Protein AF-A0A2V7EWT9-F1 (afdb_monomer_lite)

Secondary structure (DSSP, 8-state):
--GGGGGGGGTSS-----HHHHHHHHTT-----HHHHHHHH--HHHHHHHHHHHHHHTT--HHHHHHHHHHHHS-------TT-PPP-

Foldseek 3Di:
DPLLCLCCVVVDVDHDDDVVQVVCVVVVHDDDPVLSVLQNVLDLVVNCVVCVVVCVVVVHDPVVSSVVSCVSRHDDPPDDDVPPDDDD

Structure (mmCIF, N/CA/C/O backbone):
data_AF-A0A2V7EWT9-F1
#
_entry.id   AF-A0A2V7EWT9-F1
#
loop_
_atom_site.group_PDB
_atom_site.id
_atom_site.type_symbol
_atom_site.label_atom_id
_atom_site.label_alt_id
_atom_site.label_comp_id
_atom_site.label_asym_id
_atom_site.label_entity_id
_atom_site.label_seq_id
_atom_site.pdbx_PDB_ins_code
_atom_site.Cartn_x
_atom_site.Cartn_y
_atom_site.Cartn_z
_atom_site.occupancy
_atom_site.B_iso_or_equiv
_atom_site.auth_seq_id
_atom_site.auth_comp_id
_atom_site.auth_asym_id
_atom_site.auth_atom_id
_atom_site.pdbx_PDB_model_num
ATOM 1 N N . CYS A 1 1 ? -4.072 -12.714 8.426 1.00 57.88 1 CYS A N 1
ATOM 2 C CA . CYS A 1 1 ? -5.080 -11.671 8.721 1.00 57.88 1 CYS A CA 1
ATOM 3 C C . CYS A 1 1 ? -5.954 -11.405 7.507 1.00 57.88 1 CYS A C 1
ATOM 5 O O . CYS A 1 1 ? -5.417 -11.281 6.412 1.00 57.88 1 CYS A O 1
ATOM 7 N N . GLN A 1 2 ? -7.271 -11.291 7.694 1.00 70.94 2 GLN A N 1
ATOM 8 C CA . GLN A 1 2 ? -8.218 -10.906 6.643 1.00 70.94 2 GLN A CA 1
ATOM 9 C C . GLN A 1 2 ? -8.011 -9.423 6.271 1.00 70.94 2 GLN A C 1
ATOM 11 O O . GLN A 1 2 ? -8.763 -8.562 6.684 1.00 70.94 2 GLN A O 1
ATOM 16 N N . ARG A 1 3 ? -6.964 -9.070 5.518 1.00 77.81 3 ARG A N 1
ATOM 17 C CA . ARG A 1 3 ? -6.786 -7.683 5.025 1.00 77.81 3 ARG A CA 1
ATOM 18 C C . ARG A 1 3 ? -7.666 -7.377 3.807 1.00 77.81 3 ARG A C 1
ATOM 20 O O . ARG A 1 3 ? -7.814 -6.231 3.405 1.00 77.81 3 ARG A O 1
ATOM 27 N N . LEU A 1 4 ? -8.280 -8.410 3.227 1.00 76.56 4 LEU A N 1
ATOM 28 C CA . LEU A 1 4 ? -9.211 -8.280 2.107 1.00 76.56 4 LEU A CA 1
ATOM 29 C C . LEU A 1 4 ? -10.509 -7.561 2.501 1.00 76.56 4 LEU A C 1
ATOM 31 O O . LEU A 1 4 ? -11.128 -6.944 1.637 1.00 76.56 4 LEU A O 1
ATOM 35 N N . ILE A 1 5 ? -10.872 -7.589 3.790 1.00 80.69 5 ILE A N 1
ATOM 36 C CA . ILE A 1 5 ? -12.073 -6.931 4.320 1.00 80.69 5 ILE A CA 1
ATOM 37 C C . ILE A 1 5 ? -11.895 -5.419 4.530 1.00 80.69 5 ILE A C 1
ATOM 39 O O . ILE A 1 5 ? -12.884 -4.744 4.781 1.00 80.69 5 ILE A O 1
ATOM 43 N N . CYS A 1 6 ? -10.694 -4.843 4.364 1.00 83.25 6 CYS A N 1
ATOM 44 C CA . CYS A 1 6 ? -10.485 -3.394 4.531 1.00 83.25 6 CYS A CA 1
ATOM 45 C C . CYS A 1 6 ? -11.385 -2.537 3.620 1.00 83.25 6 CYS A C 1
ATOM 47 O O . CYS A 1 6 ? -11.661 -1.389 3.942 1.00 83.25 6 CYS A O 1
ATOM 49 N N . ALA A 1 7 ? -11.875 -3.092 2.505 1.00 77.31 7 ALA A N 1
ATOM 50 C CA . ALA A 1 7 ? -12.834 -2.408 1.640 1.00 77.31 7 ALA A CA 1
ATOM 51 C C . ALA A 1 7 ? -14.159 -2.060 2.357 1.00 77.31 7 ALA A C 1
ATOM 53 O O . ALA A 1 7 ? -14.755 -1.034 2.037 1.00 77.31 7 ALA A O 1
ATOM 54 N N . PHE A 1 8 ? -14.585 -2.833 3.366 1.00 81.62 8 PHE A N 1
ATOM 55 C CA . PHE A 1 8 ? -15.826 -2.580 4.113 1.00 81.62 8 PHE A CA 1
ATOM 56 C C . PHE A 1 8 ? -15.804 -1.281 4.930 1.00 81.62 8 PHE A C 1
ATOM 58 O O . PHE A 1 8 ? -16.866 -0.781 5.294 1.00 81.62 8 PHE A O 1
ATOM 65 N N . GLU A 1 9 ? -14.630 -0.696 5.191 1.00 86.69 9 GLU A N 1
ATOM 66 C CA . GLU A 1 9 ? -14.527 0.627 5.830 1.00 86.69 9 GLU A CA 1
ATOM 67 C C . GLU A 1 9 ? -15.170 1.730 4.979 1.00 86.69 9 GLU A C 1
ATOM 69 O O . GLU A 1 9 ? -15.595 2.751 5.506 1.00 86.69 9 GLU A O 1
ATOM 74 N N . THR A 1 10 ? -15.287 1.519 3.663 1.00 81.12 10 THR A N 1
ATOM 75 C CA . THR A 1 10 ? -16.009 2.443 2.773 1.00 81.12 10 THR A CA 1
ATOM 76 C C . THR A 1 10 ? -17.531 2.331 2.913 1.00 81.12 10 THR A C 1
ATOM 78 O O . THR A 1 10 ? -18.253 3.253 2.543 1.00 81.12 10 THR A O 1
ATOM 81 N N . GLU A 1 11 ? -18.029 1.228 3.483 1.00 83.38 11 GLU A N 1
ATOM 82 C CA . GLU A 1 11 ? -19.457 0.907 3.572 1.00 83.38 11 GLU A CA 1
ATOM 83 C C . GLU A 1 11 ? -20.038 1.061 4.985 1.00 83.38 11 GLU A C 1
ATOM 85 O O . GLU A 1 11 ? -21.263 1.083 5.150 1.00 83.38 11 GLU A O 1
ATOM 90 N N . ARG A 1 12 ? -19.194 1.079 6.024 1.00 83.38 12 ARG A N 1
ATOM 91 C CA . ARG A 1 12 ? -19.591 1.054 7.442 1.00 83.38 12 ARG A CA 1
ATOM 92 C C . ARG A 1 12 ? -18.611 1.873 8.294 1.00 83.38 12 ARG A C 1
ATOM 94 O O . ARG A 1 12 ? -17.432 1.922 7.959 1.00 83.38 12 ARG A O 1
ATOM 101 N N . PRO A 1 13 ? -19.046 2.445 9.435 1.00 87.12 13 PRO A N 1
ATOM 102 C CA . PRO A 1 13 ? -18.186 3.227 10.327 1.00 87.1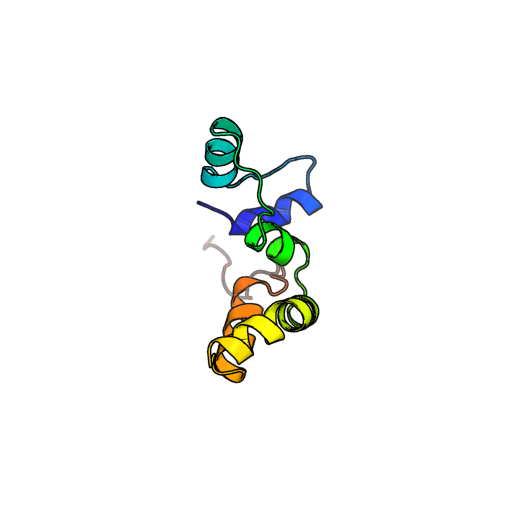2 13 PRO A CA 1
ATOM 103 C C . PRO A 1 13 ? -17.316 2.316 11.211 1.00 87.12 13 PRO A C 1
ATOM 105 O O . PRO A 1 13 ? -17.439 2.302 12.434 1.00 87.12 13 PRO A O 1
ATOM 108 N N . ILE A 1 14 ? -16.463 1.511 10.583 1.00 88.75 14 ILE A N 1
ATOM 109 C CA . ILE A 1 14 ? -15.513 0.612 11.243 1.00 88.75 14 ILE A CA 1
ATOM 110 C C . ILE A 1 14 ? -14.096 0.904 10.753 1.00 88.75 14 ILE A C 1
ATOM 112 O O . ILE A 1 14 ? -13.910 1.409 9.651 1.00 88.75 14 ILE A O 1
ATOM 116 N N . ALA A 1 15 ? -13.101 0.539 11.560 1.00 88.81 15 ALA A N 1
ATOM 117 C CA . ALA A 1 15 ? -11.701 0.529 11.161 1.00 88.81 15 ALA A CA 1
ATOM 118 C C . ALA A 1 15 ? -11.142 -0.888 11.316 1.00 88.81 15 ALA A C 1
ATOM 120 O O . ALA A 1 15 ? -11.299 -1.524 12.357 1.00 88.81 15 ALA A O 1
ATOM 121 N N . ILE A 1 16 ? -10.485 -1.384 10.275 1.00 89.62 16 ILE A N 1
ATOM 122 C CA . ILE A 1 16 ? -9.815 -2.678 10.239 1.00 89.62 16 ILE A CA 1
ATOM 123 C C . ILE A 1 16 ? -8.315 -2.408 10.292 1.00 89.62 16 ILE A C 1
ATOM 125 O O . ILE A 1 16 ? -7.734 -1.790 9.399 1.00 89.62 16 ILE A O 1
ATOM 129 N N . GLU A 1 17 ? -7.673 -2.864 11.361 1.00 89.81 17 GLU A N 1
ATOM 130 C CA . GLU A 1 17 ? -6.234 -2.713 11.560 1.00 89.81 17 GLU A CA 1
ATOM 131 C C . GLU A 1 17 ? -5.543 -4.074 11.505 1.00 89.81 17 GLU A C 1
ATOM 133 O O . GLU A 1 17 ? -6.042 -5.082 12.012 1.00 89.81 17 GLU A O 1
ATOM 138 N N . HIS A 1 18 ? -4.367 -4.122 10.876 1.00 89.56 18 HIS A N 1
ATOM 139 C CA . HIS A 1 18 ? -3.548 -5.323 10.923 1.00 89.56 18 HIS A CA 1
ATOM 140 C C . HIS A 1 18 ? -2.974 -5.495 12.332 1.00 89.56 18 HIS A C 1
ATOM 142 O O . HIS A 1 18 ? -2.436 -4.546 12.898 1.00 89.56 18 HIS A O 1
ATOM 148 N N . TYR A 1 19 ? -3.018 -6.711 12.886 1.00 89.81 19 TYR A N 1
ATOM 149 C CA . TYR A 1 19 ? -2.553 -6.948 14.259 1.00 89.81 19 TYR A CA 1
ATOM 150 C C . TYR A 1 19 ? -1.091 -6.519 14.475 1.00 89.81 19 TYR A C 1
ATOM 152 O O . TYR A 1 19 ? -0.769 -6.002 15.537 1.00 89.81 19 TYR A O 1
ATOM 160 N N . LEU A 1 20 ? -0.218 -6.663 13.463 1.00 90.69 20 LEU A N 1
ATOM 161 C CA . LEU A 1 20 ? 1.168 -6.181 13.559 1.00 90.69 20 LEU A CA 1
ATOM 162 C C . LEU A 1 20 ? 1.265 -4.657 13.632 1.00 90.69 20 LEU A C 1
ATOM 164 O O . LEU A 1 20 ? 2.198 -4.164 14.249 1.00 90.69 20 LEU A O 1
ATOM 168 N N . SER A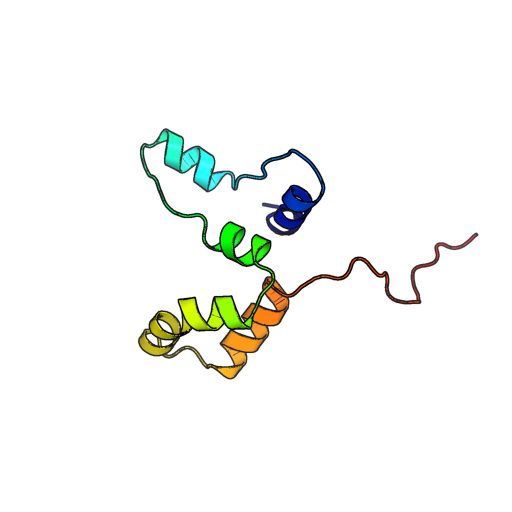 1 21 ? 0.330 -3.915 13.037 1.00 90.88 21 SER A N 1
ATOM 169 C CA . SER A 1 21 ? 0.290 -2.453 13.160 1.00 90.88 21 SER A CA 1
ATOM 170 C C . SER A 1 21 ? -0.089 -2.047 14.584 1.00 90.88 21 SER A C 1
ATOM 172 O O . SER A 1 21 ? 0.565 -1.194 15.173 1.00 90.88 21 SER A O 1
ATOM 174 N N . VAL A 1 22 ? -1.083 -2.720 15.175 1.00 92.12 22 VAL A N 1
ATOM 175 C CA . VAL A 1 22 ? -1.477 -2.504 16.580 1.00 92.12 22 VAL A CA 1
ATOM 176 C C . VAL A 1 22 ? -0.335 -2.877 17.529 1.00 92.12 22 VAL A C 1
ATOM 178 O O . VAL A 1 22 ? -0.011 -2.129 18.447 1.00 92.12 22 VAL A O 1
ATOM 181 N N . PHE A 1 23 ? 0.310 -4.018 17.283 1.00 94.00 23 PHE A N 1
ATOM 182 C CA . PHE A 1 23 ? 1.443 -4.484 18.074 1.00 94.00 23 PHE A CA 1
ATOM 183 C C . PHE A 1 23 ? 2.646 -3.534 17.980 1.00 94.00 23 PHE A C 1
ATOM 185 O O . PHE A 1 23 ? 3.201 -3.157 19.007 1.00 94.00 23 PHE A O 1
ATOM 192 N N . ALA A 1 24 ? 3.022 -3.103 16.772 1.00 95.06 24 ALA A N 1
ATOM 193 C CA . ALA A 1 24 ? 4.138 -2.186 16.553 1.00 95.06 24 ALA A CA 1
ATOM 194 C C . ALA A 1 24 ? 3.924 -0.829 17.237 1.00 95.06 24 ALA A C 1
ATOM 196 O O . ALA A 1 24 ? 4.842 -0.333 17.889 1.00 95.06 24 ALA A O 1
ATOM 197 N N . ARG A 1 25 ? 2.699 -0.290 17.193 1.00 94.75 25 ARG A N 1
ATOM 198 C CA . ARG A 1 25 ? 2.315 0.917 17.940 1.00 94.75 25 ARG A CA 1
ATOM 199 C C . ARG A 1 25 ? 2.535 0.758 19.444 1.00 94.75 25 ARG A C 1
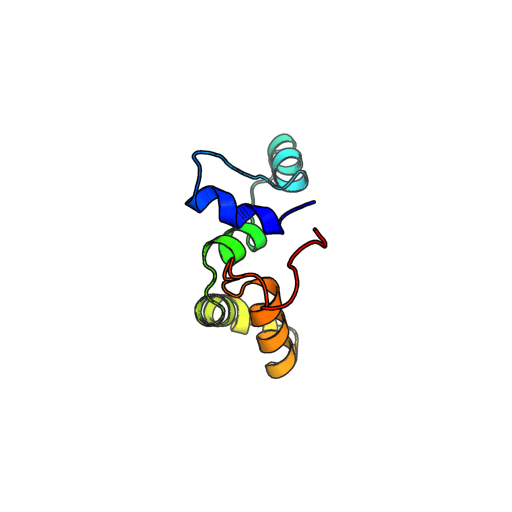ATOM 201 O O . ARG A 1 25 ? 3.054 1.662 20.089 1.00 94.75 25 ARG A O 1
ATOM 208 N N . GLY A 1 26 ? 2.217 -0.413 20.001 1.00 96.44 26 GLY A N 1
ATOM 209 C CA . GLY A 1 26 ? 2.507 -0.739 21.403 1.00 96.44 26 GLY A CA 1
ATOM 210 C C . GLY A 1 26 ? 4.004 -0.736 21.750 1.00 96.44 26 GLY A C 1
ATOM 211 O O . GLY A 1 26 ? 4.361 -0.531 22.906 1.00 96.44 26 GLY A O 1
ATOM 212 N N . LEU A 1 27 ? 4.876 -0.916 20.754 1.00 97.50 27 LEU A N 1
ATOM 213 C CA . LEU A 1 27 ? 6.333 -0.826 20.880 1.00 97.50 27 LEU A CA 1
ATOM 214 C C . LEU A 1 27 ? 6.889 0.567 20.527 1.00 97.50 27 LEU A C 1
ATOM 216 O O . LEU A 1 27 ? 8.105 0.743 20.499 1.00 97.50 27 LEU A O 1
ATOM 220 N N . GLY A 1 28 ? 6.029 1.549 20.236 1.00 96.94 28 GLY A N 1
ATOM 221 C CA . GLY A 1 28 ? 6.438 2.890 19.806 1.00 96.94 28 GLY A CA 1
ATOM 222 C C . GLY A 1 28 ? 6.938 2.964 18.359 1.00 96.94 28 GLY A C 1
ATOM 223 O O . GLY A 1 28 ? 7.626 3.915 17.997 1.00 96.94 28 GLY A O 1
ATOM 224 N N . ILE A 1 29 ? 6.624 1.965 17.531 1.00 96.06 29 ILE A N 1
ATOM 225 C CA . ILE A 1 29 ? 7.003 1.918 16.118 1.00 96.06 29 ILE A CA 1
ATOM 226 C C . ILE A 1 29 ? 5.793 2.322 15.275 1.00 96.06 29 ILE A C 1
ATOM 228 O O . ILE A 1 29 ? 4.809 1.588 15.199 1.00 96.06 29 ILE A O 1
ATOM 232 N N . GLU A 1 30 ? 5.902 3.457 14.588 1.00 91.38 30 GLU A N 1
ATOM 233 C CA . GLU A 1 30 ? 4.873 3.966 13.680 1.00 91.38 30 GLU A CA 1
ATOM 234 C C . GLU A 1 30 ? 5.316 3.836 12.221 1.00 91.38 30 GLU A C 1
ATOM 236 O O . GLU A 1 30 ? 6.417 4.240 11.843 1.00 91.38 30 GLU A O 1
ATOM 241 N N . PHE A 1 31 ? 4.444 3.277 11.383 1.00 91.75 31 PHE A N 1
ATOM 242 C CA . PHE A 1 31 ? 4.641 3.191 9.938 1.00 91.75 31 PHE A CA 1
ATOM 243 C C . PHE A 1 31 ? 3.300 3.188 9.205 1.00 91.75 31 PHE A C 1
ATOM 245 O O . PHE A 1 31 ? 2.276 2.751 9.729 1.00 91.75 31 PHE A O 1
ATOM 252 N N . GLU A 1 32 ? 3.311 3.641 7.952 1.00 92.44 32 GLU A N 1
ATOM 253 C CA . GLU A 1 32 ? 2.136 3.583 7.086 1.00 92.44 32 GLU A CA 1
ATOM 254 C C . GLU A 1 32 ? 1.833 2.128 6.687 1.00 92.44 32 GLU A C 1
ATOM 256 O O . GLU A 1 32 ? 2.673 1.440 6.097 1.00 92.44 32 GLU A O 1
ATOM 261 N N . ASP A 1 33 ? 0.606 1.661 6.943 1.00 92.19 33 ASP A N 1
ATOM 262 C CA . ASP A 1 33 ? 0.118 0.401 6.376 1.00 92.19 33 ASP A CA 1
ATOM 263 C C . ASP A 1 33 ? -0.181 0.579 4.877 1.00 92.19 33 ASP A C 1
ATOM 265 O O . ASP A 1 33 ? -1.321 0.807 4.459 1.00 92.19 33 ASP A O 1
ATOM 269 N N . LYS A 1 34 ? 0.867 0.454 4.054 1.00 93.31 34 LYS A N 1
ATOM 270 C CA . LYS A 1 34 ? 0.777 0.556 2.589 1.00 93.31 34 LYS A CA 1
ATOM 271 C C . LYS A 1 34 ? -0.195 -0.450 1.980 1.00 93.31 34 LYS A C 1
ATOM 273 O O . LYS A 1 34 ? -0.874 -0.124 1.013 1.00 93.31 34 LYS A O 1
ATOM 278 N N . PHE A 1 35 ? -0.314 -1.649 2.556 1.00 92.06 35 PHE A N 1
ATOM 279 C CA . PHE A 1 35 ? -1.271 -2.636 2.057 1.00 92.06 35 PHE A CA 1
ATOM 280 C C . PHE A 1 35 ? -2.702 -2.124 2.229 1.00 92.06 35 PHE A C 1
ATOM 282 O O . PHE A 1 35 ? -3.481 -2.145 1.277 1.00 92.06 35 PHE A O 1
ATOM 289 N N . LYS A 1 36 ? -3.047 -1.638 3.430 1.00 91.69 36 LYS A N 1
ATOM 290 C CA . LYS A 1 36 ? -4.370 -1.063 3.698 1.00 91.69 36 LYS A CA 1
ATOM 291 C C . LYS A 1 36 ? -4.632 0.155 2.807 1.00 91.69 36 LYS A C 1
ATOM 293 O O . LYS A 1 36 ? -5.691 0.220 2.191 1.00 91.69 36 LYS A O 1
ATOM 298 N N . LYS A 1 37 ? -3.660 1.064 2.677 1.00 92.94 37 LYS A N 1
ATOM 299 C CA . LYS A 1 37 ? -3.725 2.226 1.772 1.00 92.94 37 LYS A CA 1
ATOM 300 C C . LYS A 1 37 ? -4.083 1.819 0.341 1.00 92.94 37 LYS A C 1
ATOM 302 O O . LYS A 1 37 ? -5.071 2.302 -0.201 1.00 92.94 37 LYS A O 1
ATOM 307 N N . TYR A 1 38 ? -3.330 0.893 -0.250 1.00 93.56 38 TYR A N 1
ATOM 308 C CA . TYR A 1 38 ? -3.552 0.443 -1.627 1.00 93.56 38 TYR A CA 1
ATOM 309 C C . TYR A 1 38 ? -4.872 -0.318 -1.783 1.00 93.56 38 TYR A C 1
ATOM 311 O O . TYR A 1 38 ? -5.575 -0.153 -2.780 1.00 93.56 38 TYR A O 1
ATOM 319 N N . ARG A 1 39 ? -5.275 -1.090 -0.766 1.00 90.69 39 ARG A N 1
ATOM 320 C CA . ARG A 1 39 ? -6.567 -1.785 -0.768 1.00 90.69 39 ARG A CA 1
ATOM 321 C C . ARG A 1 39 ? -7.762 -0.831 -0.703 1.00 90.69 39 ARG A C 1
ATOM 323 O O . ARG A 1 39 ? -8.799 -1.162 -1.271 1.00 90.69 39 ARG A O 1
ATOM 330 N N . LEU A 1 40 ? -7.623 0.315 -0.036 1.00 89.50 40 LEU A N 1
ATOM 331 C CA . LEU A 1 40 ? -8.639 1.371 -0.005 1.00 89.50 40 LEU A CA 1
ATOM 332 C C . LEU A 1 40 ? -8.672 2.187 -1.302 1.00 89.50 40 LEU A C 1
ATOM 334 O O . LEU A 1 40 ? -9.741 2.631 -1.700 1.00 89.50 40 LEU A O 1
ATOM 338 N N . TRP A 1 41 ? -7.531 2.371 -1.973 1.00 92.06 41 TRP A N 1
ATOM 339 C CA . TRP A 1 41 ? -7.485 3.066 -3.264 1.00 92.06 41 TRP A CA 1
ATOM 340 C C . TRP A 1 41 ? -8.211 2.318 -4.372 1.00 92.06 41 TRP A C 1
ATOM 342 O O . TRP A 1 41 ? -8.890 2.947 -5.173 1.00 92.06 41 TRP A O 1
ATOM 352 N N . GLN A 1 42 ? -8.046 0.996 -4.419 1.00 91.31 42 GLN A N 1
ATOM 353 C CA . GLN A 1 42 ? -8.600 0.148 -5.477 1.00 91.31 42 GLN A CA 1
ATOM 354 C C . GLN A 1 42 ? -8.232 0.592 -6.904 1.00 91.31 42 GLN A C 1
ATOM 356 O O . GLN A 1 42 ? -8.983 0.368 -7.851 1.00 91.31 42 GLN A O 1
ATOM 361 N N . ASP A 1 43 ? -7.064 1.219 -7.044 1.00 94.38 43 ASP A N 1
ATOM 362 C CA . ASP A 1 43 ? -6.592 1.865 -8.266 1.00 94.38 43 ASP A CA 1
ATOM 363 C C . ASP A 1 43 ? -5.193 1.327 -8.615 1.00 94.38 43 ASP A C 1
ATOM 365 O O . ASP A 1 43 ? -4.187 1.813 -8.079 1.00 94.38 43 ASP A O 1
ATOM 369 N N . PRO A 1 44 ? -5.112 0.289 -9.470 1.00 96.12 44 PRO A N 1
ATOM 370 C CA . PRO A 1 44 ? -3.848 -0.315 -9.875 1.00 96.12 44 PRO A CA 1
ATOM 371 C C . PRO A 1 44 ? -2.855 0.670 -10.497 1.00 96.12 44 PRO A C 1
ATOM 373 O O . PRO A 1 44 ? -1.663 0.585 -10.206 1.00 96.12 44 PRO A O 1
ATOM 376 N N . GLU A 1 45 ? -3.317 1.632 -11.298 1.00 97.31 45 GLU A N 1
ATOM 377 C CA . GLU A 1 45 ? -2.430 2.590 -11.968 1.00 97.31 45 GLU A CA 1
ATOM 378 C C . GLU A 1 45 ? -1.807 3.555 -10.960 1.00 97.31 45 GLU A C 1
ATOM 380 O O . GLU A 1 45 ? -0.600 3.805 -10.991 1.00 97.31 45 GLU A O 1
ATOM 385 N N . ARG A 1 46 ? -2.594 4.029 -9.988 1.00 97.62 46 ARG A N 1
ATOM 386 C CA . ARG A 1 46 ? -2.072 4.853 -8.892 1.00 97.62 46 ARG A CA 1
ATOM 387 C C . ARG A 1 46 ? -1.057 4.098 -8.030 1.00 97.62 46 ARG A C 1
ATOM 389 O O . ARG A 1 46 ? -0.053 4.678 -7.613 1.00 97.62 46 ARG A O 1
ATOM 396 N N . ILE A 1 47 ? -1.289 2.812 -7.767 1.00 97.44 47 ILE A N 1
ATOM 397 C CA . ILE A 1 47 ? -0.365 1.967 -6.993 1.00 97.44 47 ILE A CA 1
ATOM 398 C C . ILE A 1 47 ? 0.934 1.731 -7.769 1.00 97.44 47 ILE A C 1
ATOM 400 O O . ILE A 1 47 ? 2.022 1.840 -7.197 1.00 97.44 47 ILE A O 1
ATOM 404 N N . LEU A 1 48 ? 0.844 1.434 -9.068 1.00 97.69 48 LEU A N 1
ATOM 405 C CA . LEU A 1 48 ? 2.014 1.278 -9.930 1.00 97.69 48 LEU A CA 1
ATOM 406 C C . LEU A 1 48 ? 2.815 2.578 -10.003 1.00 97.69 48 LEU A C 1
ATOM 408 O O . LEU A 1 48 ? 4.033 2.529 -9.846 1.00 97.69 48 LEU A O 1
ATOM 412 N N . ALA A 1 49 ? 2.167 3.737 -10.135 1.00 97.38 49 ALA A N 1
ATOM 413 C CA . ALA A 1 49 ? 2.853 5.028 -10.123 1.00 97.38 49 ALA A CA 1
ATOM 414 C C . ALA A 1 49 ? 3.658 5.256 -8.826 1.00 97.38 49 ALA A C 1
ATOM 416 O O . ALA A 1 49 ? 4.790 5.733 -8.887 1.00 97.38 49 ALA A O 1
ATOM 417 N N . GLU A 1 50 ? 3.126 4.865 -7.660 1.00 97.38 50 GLU A N 1
ATOM 418 C CA . GLU A 1 50 ? 3.841 4.991 -6.379 1.00 97.38 50 GLU A CA 1
ATOM 419 C C . GLU A 1 50 ? 4.975 3.957 -6.216 1.00 97.38 50 GLU A C 1
ATOM 421 O O . GLU A 1 50 ? 6.013 4.253 -5.623 1.00 97.38 50 GLU A O 1
ATOM 426 N N . THR A 1 51 ? 4.797 2.734 -6.722 1.00 96.69 51 THR A N 1
ATOM 427 C CA . THR A 1 51 ? 5.696 1.600 -6.433 1.00 96.69 51 THR A CA 1
ATOM 428 C C . THR A 1 51 ? 6.739 1.315 -7.516 1.00 96.69 51 THR A C 1
ATOM 430 O O . THR A 1 51 ? 7.760 0.691 -7.208 1.00 96.69 51 THR A O 1
ATOM 433 N N . THR A 1 52 ? 6.547 1.815 -8.743 1.00 95.94 52 THR A N 1
ATOM 434 C CA . THR A 1 52 ? 7.453 1.599 -9.889 1.00 95.94 52 THR A CA 1
ATOM 435 C C . THR A 1 52 ? 8.916 1.931 -9.576 1.00 95.94 52 THR A C 1
ATOM 437 O O . THR A 1 52 ? 9.767 1.099 -9.894 1.00 95.94 52 THR A O 1
ATOM 440 N N . PRO A 1 53 ? 9.264 3.055 -8.909 1.00 96.44 53 PRO A N 1
ATOM 441 C CA . PRO A 1 53 ? 10.669 3.356 -8.621 1.00 96.44 53 PRO A CA 1
ATOM 442 C C . PRO A 1 53 ? 11.359 2.267 -7.784 1.00 96.44 53 PRO A C 1
ATOM 444 O O . PRO A 1 53 ? 12.487 1.871 -8.070 1.00 96.44 53 PRO A O 1
ATOM 447 N N . CYS A 1 54 ? 10.660 1.729 -6.779 1.00 95.38 54 CYS A N 1
ATOM 448 C CA . CYS A 1 54 ? 11.174 0.645 -5.942 1.00 95.38 54 CYS A CA 1
ATOM 449 C C . CYS A 1 54 ? 11.269 -0.672 -6.726 1.00 95.38 54 CYS A C 1
ATOM 451 O O . CYS A 1 54 ? 12.260 -1.390 -6.620 1.00 95.38 54 CYS A O 1
ATOM 453 N N . GLN A 1 55 ? 10.269 -0.981 -7.550 1.00 96.44 55 GLN A N 1
ATOM 454 C CA . GLN A 1 55 ? 10.256 -2.183 -8.387 1.00 96.44 55 GLN A CA 1
ATOM 455 C C . GLN A 1 55 ? 11.418 -2.194 -9.389 1.00 96.44 55 GLN A C 1
ATOM 457 O O . GLN A 1 55 ? 12.121 -3.198 -9.500 1.00 96.44 55 GLN A O 1
ATOM 462 N N . GLN A 1 56 ? 11.670 -1.064 -10.057 1.00 96.31 56 GLN A N 1
ATOM 463 C CA . GLN A 1 56 ? 12.788 -0.898 -10.988 1.00 96.31 56 GLN A CA 1
ATOM 464 C C . GLN A 1 56 ? 14.139 -1.060 -10.287 1.00 96.31 56 GLN A C 1
ATOM 466 O O . GLN A 1 56 ? 14.995 -1.794 -10.779 1.00 96.31 56 GLN A O 1
ATOM 471 N N . ALA A 1 57 ? 14.308 -0.446 -9.111 1.00 97.81 57 ALA A N 1
ATOM 472 C CA . ALA A 1 57 ? 15.526 -0.571 -8.310 1.00 97.81 57 ALA A CA 1
ATOM 473 C C . ALA A 1 57 ? 15.818 -2.016 -7.857 1.00 97.81 57 ALA A C 1
ATOM 475 O O . ALA A 1 57 ? 16.960 -2.332 -7.540 1.00 97.81 57 ALA A O 1
ATOM 476 N N . ASN A 1 58 ? 14.801 -2.885 -7.838 1.00 97.31 58 ASN A N 1
ATOM 477 C CA . ASN A 1 58 ? 14.905 -4.288 -7.433 1.00 97.31 58 ASN A CA 1
ATOM 478 C C . ASN A 1 58 ? 14.731 -5.272 -8.606 1.00 97.31 58 ASN A C 1
ATOM 480 O O . ASN A 1 58 ? 14.458 -6.449 -8.376 1.00 97.31 58 ASN A O 1
ATOM 484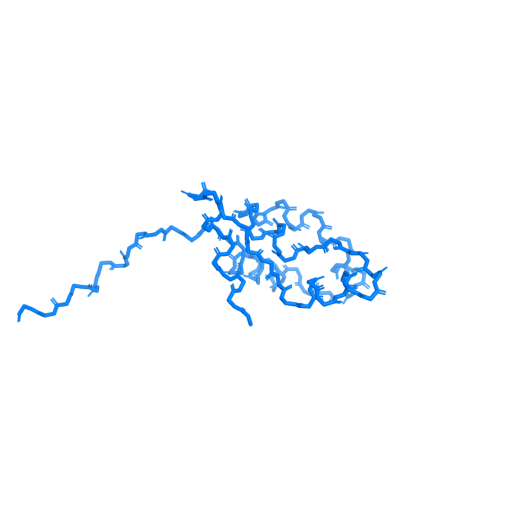 N N . ASN A 1 59 ? 14.856 -4.805 -9.856 1.00 97.56 59 ASN A N 1
ATOM 485 C CA . ASN A 1 59 ? 14.755 -5.627 -11.071 1.00 97.56 59 ASN A CA 1
ATOM 486 C C . ASN A 1 59 ? 13.470 -6.473 -11.147 1.00 97.56 59 ASN A C 1
ATOM 488 O O . ASN A 1 59 ? 13.471 -7.589 -11.669 1.00 97.56 59 ASN A O 1
ATOM 492 N N . VAL A 1 60 ? 12.365 -5.948 -10.615 1.00 97.06 60 VAL A N 1
ATOM 493 C CA . VAL A 1 60 ? 11.066 -6.618 -10.682 1.00 97.06 60 VAL A CA 1
ATOM 494 C C . VAL A 1 60 ? 10.553 -6.569 -12.120 1.00 97.06 60 VAL A C 1
ATOM 496 O O . VAL A 1 60 ? 10.542 -5.509 -12.744 1.00 97.06 60 VAL A O 1
ATOM 499 N N . ASP A 1 61 ? 10.096 -7.714 -12.629 1.00 97.56 61 ASP A N 1
ATOM 500 C CA . ASP A 1 61 ? 9.465 -7.797 -13.946 1.00 97.56 61 ASP A CA 1
ATOM 501 C C . ASP A 1 61 ? 8.189 -6.924 -14.001 1.00 97.56 61 ASP A C 1
ATOM 503 O O . ASP A 1 61 ? 7.265 -7.156 -13.210 1.00 97.56 61 ASP A O 1
ATOM 507 N N . PRO A 1 62 ? 8.103 -5.932 -14.912 1.00 96.44 62 PRO A N 1
ATOM 508 C CA . PRO A 1 62 ? 6.984 -4.990 -14.937 1.00 96.44 62 PRO A CA 1
ATOM 509 C C . PRO A 1 62 ? 5.628 -5.636 -15.234 1.00 96.44 62 PRO A C 1
ATOM 511 O O . PRO A 1 62 ? 4.614 -5.224 -14.668 1.00 96.44 62 PRO A O 1
ATOM 514 N N . ALA A 1 63 ? 5.592 -6.651 -16.103 1.00 97.06 63 ALA A N 1
ATOM 515 C CA . ALA A 1 63 ? 4.348 -7.323 -16.470 1.00 97.06 63 ALA A CA 1
ATOM 516 C C . ALA A 1 63 ? 3.802 -8.131 -15.286 1.00 97.06 63 ALA A C 1
ATOM 518 O O . ALA A 1 63 ? 2.618 -8.050 -14.954 1.00 97.06 63 ALA A O 1
ATOM 519 N N . ARG A 1 64 ? 4.684 -8.845 -14.583 1.00 96.88 64 ARG A N 1
ATOM 520 C CA . ARG A 1 64 ? 4.357 -9.578 -13.361 1.00 96.88 64 ARG A CA 1
ATOM 521 C C . ARG A 1 64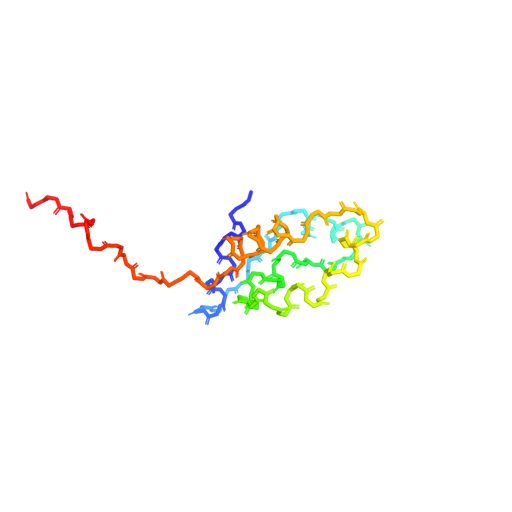 ? 3.951 -8.645 -12.224 1.00 96.88 64 ARG A C 1
ATOM 523 O O . ARG A 1 64 ? 3.022 -8.972 -11.489 1.00 96.88 64 ARG A O 1
ATOM 530 N N . ALA A 1 65 ? 4.621 -7.501 -12.069 1.00 96.69 65 ALA A N 1
ATOM 531 C CA . ALA A 1 65 ? 4.253 -6.499 -11.072 1.00 96.69 65 ALA A CA 1
ATOM 532 C C . ALA A 1 65 ? 2.835 -5.972 -11.312 1.00 96.69 65 ALA A C 1
ATOM 534 O O . ALA A 1 65 ? 2.022 -5.967 -10.390 1.00 96.69 65 ALA A O 1
ATOM 535 N N . ARG A 1 66 ? 2.523 -5.595 -12.558 1.00 97.25 66 ARG A N 1
ATOM 536 C CA . ARG A 1 66 ? 1.189 -5.139 -12.963 1.00 97.25 66 ARG A CA 1
ATOM 537 C C . ARG A 1 66 ? 0.121 -6.191 -12.675 1.00 97.25 66 ARG A C 1
ATOM 539 O O . ARG A 1 66 ? -0.821 -5.887 -11.951 1.00 97.25 66 ARG A O 1
ATOM 546 N N . ALA A 1 67 ? 0.319 -7.428 -13.135 1.00 96.69 67 ALA A N 1
ATOM 547 C CA . ALA A 1 67 ? -0.630 -8.518 -12.902 1.00 96.69 67 ALA A CA 1
ATOM 548 C C . ALA A 1 67 ? -0.898 -8.752 -11.403 1.00 96.69 67 ALA A C 1
ATOM 550 O O . ALA A 1 67 ? -2.043 -8.919 -10.991 1.00 96.69 67 ALA A O 1
ATOM 551 N N . LEU A 1 68 ? 0.148 -8.709 -10.567 1.00 95.38 68 LEU A N 1
ATOM 552 C CA . LEU A 1 68 ? 0.001 -8.860 -9.119 1.00 95.38 68 LEU A CA 1
ATOM 553 C C . LEU A 1 68 ? -0.768 -7.690 -8.486 1.00 95.38 68 LEU A C 1
ATOM 555 O O . LEU A 1 68 ? -1.593 -7.909 -7.598 1.00 95.38 68 LEU A O 1
ATOM 559 N N . VAL A 1 69 ? -0.487 -6.454 -8.910 1.00 95.81 69 VAL A N 1
ATOM 560 C CA . VAL A 1 69 ? -1.167 -5.259 -8.391 1.00 95.81 69 VAL A CA 1
ATOM 561 C C . VAL A 1 69 ? -2.648 -5.272 -8.769 1.00 95.81 69 VAL A C 1
ATOM 563 O O . VAL A 1 69 ? -3.487 -5.003 -7.911 1.00 95.81 69 VAL A O 1
ATOM 566 N N . GLU A 1 70 ? -2.971 -5.624 -10.012 1.00 95.19 70 GLU A N 1
ATOM 567 C CA . GLU A 1 70 ? -4.348 -5.749 -10.499 1.00 95.19 70 GLU A CA 1
ATOM 568 C C . GLU A 1 70 ? -5.125 -6.830 -9.733 1.00 95.19 70 GLU A C 1
ATOM 570 O O . GLU A 1 70 ? -6.211 -6.549 -9.229 1.00 95.19 70 GLU A O 1
ATOM 575 N N . ASP A 1 71 ? -4.548 -8.022 -9.551 1.00 92.81 71 ASP A N 1
ATOM 576 C CA . ASP A 1 71 ? -5.178 -9.120 -8.800 1.00 92.81 71 ASP A CA 1
ATOM 577 C C . ASP A 1 71 ? -5.394 -8.770 -7.316 1.00 92.81 71 ASP A C 1
ATOM 579 O O . ASP A 1 71 ? -6.467 -8.979 -6.742 1.00 92.81 71 ASP A O 1
ATOM 583 N N . THR A 1 72 ? -4.383 -8.175 -6.679 1.00 91.56 72 THR A N 1
ATOM 584 C CA . THR A 1 72 ? -4.410 -7.922 -5.230 1.00 91.56 72 THR A CA 1
ATOM 585 C C . THR A 1 72 ? -5.270 -6.713 -4.865 1.00 91.56 72 THR A C 1
ATOM 587 O O . THR A 1 72 ? -5.978 -6.722 -3.849 1.00 91.56 72 THR A O 1
ATOM 590 N N . PHE A 1 73 ? -5.175 -5.643 -5.654 1.00 92.44 73 PHE A N 1
ATOM 591 C CA . PHE A 1 73 ? -5.722 -4.336 -5.303 1.00 92.44 73 PHE A CA 1
ATOM 592 C C . PHE A 1 73 ? -6.803 -3.844 -6.254 1.00 92.44 73 PHE A C 1
ATOM 594 O O . PHE A 1 73 ? -7.405 -2.823 -5.948 1.00 92.44 73 PHE A O 1
ATOM 601 N N . GLY A 1 74 ? -7.113 -4.555 -7.338 1.00 88.88 74 GLY A N 1
ATOM 602 C CA . GLY A 1 74 ? -8.212 -4.200 -8.225 1.00 88.88 74 GLY A CA 1
ATOM 603 C C . GLY A 1 74 ? -9.556 -4.053 -7.502 1.00 88.88 74 GLY A C 1
ATOM 604 O O . GLY A 1 74 ? -9.794 -4.575 -6.396 1.00 88.88 74 GLY A O 1
ATOM 605 N N . HIS A 1 75 ? -10.460 -3.313 -8.141 1.00 81.38 75 HIS A N 1
ATOM 606 C CA . HIS A 1 75 ? -11.837 -3.215 -7.686 1.00 81.38 75 HIS A CA 1
ATOM 607 C C . HIS A 1 75 ? -12.488 -4.600 -7.765 1.00 81.38 75 HIS A C 1
ATOM 609 O O . HIS A 1 75 ? -12.595 -5.197 -8.835 1.00 81.38 75 HIS A O 1
ATOM 615 N N . ARG A 1 76 ? -12.915 -5.132 -6.619 1.00 70.38 76 ARG A N 1
ATOM 616 C CA . ARG A 1 76 ? -13.660 -6.393 -6.568 1.00 70.38 76 ARG A CA 1
ATOM 617 C C . ARG A 1 76 ? -15.135 -6.029 -6.599 1.00 70.38 76 ARG A C 1
ATOM 619 O O . ARG A 1 76 ? -15.687 -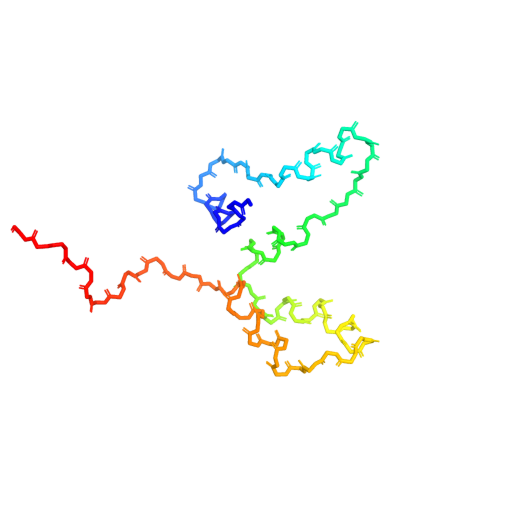5.682 -5.560 1.00 70.38 76 ARG A O 1
ATOM 626 N N . SER A 1 77 ? -15.752 -6.061 -7.779 1.00 56.62 77 SER A N 1
ATOM 627 C CA . SER A 1 77 ? -17.203 -5.909 -7.874 1.00 56.62 77 SER A CA 1
ATOM 628 C C . SER A 1 77 ? -17.881 -7.036 -7.097 1.00 56.62 77 SER A C 1
ATOM 630 O O . SER A 1 77 ? -17.536 -8.203 -7.254 1.00 56.62 77 SER A O 1
ATOM 632 N N . ALA A 1 78 ? -18.868 -6.686 -6.275 1.00 53.12 78 ALA A N 1
ATOM 633 C CA . ALA A 1 78 ? -19.663 -7.630 -5.491 1.00 53.12 78 ALA A CA 1
ATOM 634 C C . ALA A 1 78 ? -20.646 -8.471 -6.335 1.00 53.12 78 ALA A C 1
ATOM 636 O O . ALA A 1 78 ? -21.480 -9.173 -5.770 1.00 53.12 78 ALA A O 1
ATOM 637 N N . VAL A 1 79 ? -20.595 -8.387 -7.670 1.00 46.75 79 VAL A N 1
ATOM 638 C CA . VAL A 1 79 ? -21.494 -9.143 -8.550 1.00 46.75 79 VAL A CA 1
ATOM 639 C C . VAL A 1 79 ? -21.059 -10.611 -8.528 1.00 46.75 79 VAL A C 1
ATOM 641 O O . VAL A 1 79 ? -19.947 -10.906 -8.971 1.00 46.75 79 VAL A O 1
ATOM 644 N N . PRO A 1 80 ? -21.891 -11.535 -8.014 1.00 48.38 80 PRO A N 1
ATOM 645 C CA . PRO A 1 80 ? -21.577 -12.950 -8.088 1.00 48.38 80 PRO A CA 1
ATOM 646 C C . PRO A 1 80 ? -21.570 -13.370 -9.559 1.00 48.38 80 PRO A C 1
ATOM 648 O O . PRO A 1 80 ? -22.386 -12.900 -10.358 1.00 48.38 80 PRO A O 1
ATOM 651 N N . ALA A 1 81 ? -20.640 -14.251 -9.926 1.00 53.66 81 ALA A N 1
ATOM 652 C CA . ALA A 1 81 ? -20.662 -14.875 -11.240 1.00 53.66 81 ALA A CA 1
ATOM 653 C C . ALA A 1 81 ? -22.034 -15.551 -11.454 1.00 53.66 81 ALA A C 1
ATOM 655 O O . ALA A 1 81 ? -22.576 -16.134 -10.508 1.00 53.66 81 ALA A O 1
ATOM 656 N N . PRO A 1 82 ? -22.623 -15.483 -12.663 1.00 46.44 82 PRO A N 1
ATOM 657 C CA . PRO A 1 82 ? -23.874 -16.170 -12.955 1.00 46.44 82 PRO A CA 1
ATOM 658 C C . PRO A 1 82 ? -23.621 -17.685 -12.901 1.00 46.44 82 PRO A C 1
ATOM 660 O O . PRO A 1 82 ? -23.161 -18.280 -13.870 1.00 46.44 82 PRO A O 1
ATOM 663 N N . GLY A 1 83 ? -23.852 -18.288 -11.733 1.00 54.56 83 GLY A N 1
ATOM 664 C CA . GLY A 1 83 ? -23.588 -19.706 -11.475 1.00 54.56 83 GLY A CA 1
ATOM 665 C C . GLY A 1 83 ? -23.834 -20.162 -10.032 1.00 54.56 83 GLY A C 1
ATOM 666 O O . GLY A 1 83 ? -24.232 -21.303 -9.837 1.00 54.56 83 GLY A O 1
ATOM 667 N N . ASP A 1 84 ? -23.703 -19.281 -9.034 1.00 54.91 84 ASP A N 1
ATOM 668 C CA . ASP A 1 84 ? -23.832 -19.646 -7.608 1.00 54.91 84 ASP A CA 1
ATOM 669 C C . ASP A 1 84 ? -25.256 -19.450 -7.047 1.00 54.91 84 ASP A C 1
ATOM 671 O O . ASP A 1 84 ? -25.461 -18.834 -6.000 1.00 54.91 84 ASP A O 1
ATOM 675 N N . SER A 1 85 ? -26.276 -19.962 -7.740 1.00 56.59 85 SER A N 1
ATOM 676 C CA . SER A 1 85 ? -27.592 -20.138 -7.105 1.00 56.59 85 SER A CA 1
ATOM 677 C C . SER A 1 85 ? -27.589 -21.434 -6.284 1.00 56.59 85 SER A C 1
ATOM 679 O O . SER A 1 85 ? -27.271 -22.485 -6.843 1.00 56.59 85 SER A O 1
ATOM 681 N N . PRO A 1 86 ? -27.923 -21.406 -4.979 1.00 55.25 86 PRO A N 1
ATOM 682 C CA . PRO A 1 86 ? -28.016 -22.626 -4.186 1.00 55.25 86 PRO A CA 1
ATOM 683 C C . PRO A 1 86 ? -29.195 -23.490 -4.674 1.00 55.25 86 PRO A C 1
ATOM 685 O O . PRO A 1 86 ? -30.207 -22.938 -5.118 1.00 55.25 86 PRO A O 1
ATOM 688 N N . PRO A 1 87 ? -29.087 -24.832 -4.613 1.00 56.41 87 PRO A N 1
ATOM 689 C CA . PRO A 1 87 ? -30.194 -25.709 -4.975 1.00 56.41 87 PRO A CA 1
ATOM 690 C C . PRO A 1 87 ? -31.384 -25.480 -4.031 1.00 56.41 87 PRO A C 1
ATOM 692 O O . PRO A 1 87 ? -31.196 -25.285 -2.829 1.00 56.41 87 PRO A O 1
ATOM 695 N N . SER A 1 88 ? -32.583 -25.456 -4.623 1.00 63.81 88 SER A N 1
ATOM 696 C CA . SER A 1 88 ? -33.880 -25.325 -3.939 1.00 63.81 88 SER A CA 1
ATOM 697 C C . SER A 1 88 ? -34.220 -26.526 -3.064 1.00 63.81 88 SER A C 1
ATOM 699 O O . SER A 1 88 ? -33.776 -27.645 -3.405 1.00 63.81 88 SER A O 1
#

pLDDT: mean 86.07, std 14.66, range [46.44, 97.81]

Sequence (88 aa):
CQRLICAFETERPIAIEHYLSVFARGLGIEFEDKFKKYRLWQDPERILAETTPCQQANNVDPARARALVEDTFGHRSAVPAPGDSPPS

Radius of gyration: 16.48 Å; chains: 1; bounding box: 49×31×38 Å